Protein AF-A0A380HK50-F1 (afdb_monomer_lite)

pLDDT: mean 80.41, std 16.19, range [28.09, 93.44]

Foldseek 3Di:
DPPPQDAPPVCPVLLPDDPQLDDLLSVVLSCVRSVVDDDDPVLNVLSSVVSVLAVCQVVDPPNFKHFARVQLVVVQVVLQPDADPVRDRDRDDSVRSNVSSSFGGMAGNPPRHTPHPDDDDDDDPPNPVCSVPVPPPD

InterPro domains:
  IPR005021 Terminase large subunit-like [PTHR41287] (21-130)

Radius of gyration: 15.77 Å; chains: 1; bounding box: 35×35×41 Å

Sequence (138 aa):
MMTSVKIPQAYEELLNIPNDLRDDAYKYCVMVLSGAYITCKDTRLACIRHLKDIHKSIESSEWNYTYKPKRAKKVIKFVEALPDTKGNINKLGLFQKFIIASVRGWFTKDTDMLRFKKAFISMARKQGKRFAWLYRNV

Secondary structure (DSSP, 8-state):
--------GGGHHHH---GGG--HHHHHHHHHHTTSS---HHHHHHHHHHHHHHHHHHH-TT--EEE-HHHHHHHHHHHHHSPPTTS--PPPPHHHHHHHHHHHSEEETTT--BS-S-------TTSSHHHHHTTS--

Organism: Staphylococcus saprophyticus (NCBI:txid29385)

Structure (mmCIF, N/CA/C/O backbone):
data_AF-A0A380HK50-F1
#
_entry.id   AF-A0A380HK50-F1
#
loop_
_atom_site.group_PDB
_atom_site.id
_atom_site.type_symbol
_atom_site.label_atom_id
_atom_site.label_alt_id
_atom_site.label_comp_id
_atom_site.label_asym_id
_atom_site.label_entity_id
_atom_site.label_seq_id
_atom_site.pdbx_PDB_ins_code
_atom_site.Cartn_x
_atom_site.Cartn_y
_atom_site.Cartn_z
_atom_site.occupancy
_atom_site.B_iso_or_equiv
_atom_site.auth_seq_id
_atom_site.auth_comp_id
_atom_site.auth_asym_id
_atom_site.auth_atom_id
_atom_site.pdbx_PDB_model_num
ATOM 1 N N . MET A 1 1 ? -5.915 -3.471 -25.187 1.00 29.94 1 MET A N 1
ATOM 2 C CA . MET A 1 1 ? -6.520 -4.783 -24.877 1.00 29.94 1 MET A CA 1
ATOM 3 C C . MET A 1 1 ? -6.239 -5.106 -23.420 1.00 29.94 1 MET A C 1
ATOM 5 O O . MET A 1 1 ? -5.081 -5.302 -23.078 1.00 29.94 1 MET A O 1
ATOM 9 N N . MET A 1 2 ? -7.250 -5.087 -22.548 1.00 32.34 2 MET A N 1
ATOM 10 C CA . MET A 1 2 ? -7.110 -5.709 -21.230 1.00 32.34 2 MET A CA 1
ATOM 11 C C . MET A 1 2 ? -7.316 -7.202 -21.454 1.00 32.34 2 MET A C 1
ATOM 13 O O . MET A 1 2 ? -8.415 -7.632 -21.786 1.00 32.34 2 MET A O 1
ATOM 17 N N . THR A 1 3 ? -6.229 -7.965 -21.391 1.00 40.41 3 THR A N 1
ATOM 18 C CA . THR A 1 3 ? -6.267 -9.429 -21.346 1.00 40.41 3 THR A CA 1
ATOM 19 C C . THR A 1 3 ? -7.312 -9.856 -20.326 1.00 40.41 3 THR A C 1
ATOM 21 O O . THR A 1 3 ? -7.342 -9.287 -19.239 1.00 40.41 3 THR A O 1
ATOM 24 N N . SER A 1 4 ? -8.174 -10.812 -20.675 1.00 46.50 4 SER A N 1
ATOM 25 C CA . SER A 1 4 ? -9.141 -11.396 -19.743 1.00 46.50 4 SER A CA 1
ATOM 26 C C . SER A 1 4 ? -8.363 -12.094 -18.631 1.00 46.50 4 SER A C 1
ATOM 28 O O . SER A 1 4 ? -7.866 -13.211 -18.773 1.00 46.50 4 SER A O 1
ATOM 30 N N . VAL A 1 5 ? -8.110 -11.339 -17.572 1.00 59.78 5 VAL A N 1
ATOM 31 C CA . VAL A 1 5 ? -7.290 -11.740 -16.449 1.00 59.78 5 VAL A CA 1
ATOM 32 C C . VAL A 1 5 ? -8.126 -12.724 -15.625 1.00 59.78 5 VAL A C 1
ATOM 34 O O . VAL A 1 5 ? -9.095 -12.319 -14.989 1.00 59.78 5 VAL A O 1
ATOM 37 N N . LYS A 1 6 ? -7.787 -14.020 -15.656 1.00 66.00 6 LYS A N 1
ATOM 38 C CA . LYS A 1 6 ? -8.468 -15.039 -14.842 1.00 66.00 6 LYS A CA 1
ATOM 39 C C . LYS A 1 6 ? -8.114 -14.812 -13.373 1.00 66.00 6 LYS A C 1
ATOM 41 O O . LYS A 1 6 ? -6.995 -15.093 -12.951 1.00 66.00 6 LYS A O 1
ATOM 46 N N . ILE A 1 7 ? -9.053 -14.264 -12.610 1.00 71.81 7 ILE A N 1
ATOM 47 C CA . ILE A 1 7 ? -8.910 -14.083 -11.165 1.00 71.81 7 ILE A CA 1
ATOM 48 C C . ILE A 1 7 ? -9.199 -15.440 -10.505 1.00 71.81 7 ILE A C 1
ATOM 50 O O . ILE A 1 7 ? -10.239 -16.031 -10.783 1.00 71.81 7 ILE A O 1
ATOM 54 N N . PRO A 1 8 ? -8.299 -15.975 -9.664 1.00 77.56 8 PRO A N 1
ATOM 55 C CA . PRO A 1 8 ? -8.609 -17.151 -8.861 1.00 77.56 8 PRO A CA 1
ATOM 56 C C . PRO A 1 8 ? -9.775 -16.862 -7.909 1.00 77.56 8 PRO A C 1
ATOM 58 O O . PRO A 1 8 ? -9.745 -15.843 -7.218 1.00 77.56 8 PRO A O 1
ATOM 61 N N . GLN A 1 9 ? -10.735 -17.786 -7.805 1.00 75.62 9 GLN A N 1
ATOM 62 C CA . GLN A 1 9 ? -11.945 -17.649 -6.977 1.00 75.62 9 GLN A CA 1
ATOM 63 C C . GLN A 1 9 ? -11.642 -17.208 -5.530 1.00 75.62 9 GLN A C 1
ATOM 65 O O . GLN A 1 9 ? -12.338 -16.378 -4.959 1.00 75.62 9 GLN A O 1
ATOM 70 N N . ALA A 1 10 ? -10.521 -17.670 -4.967 1.00 77.38 10 ALA A N 1
ATOM 71 C CA . ALA A 1 10 ? -10.064 -17.317 -3.620 1.00 77.38 10 ALA A CA 1
ATOM 72 C C . ALA A 1 10 ? -9.749 -15.819 -3.398 1.00 77.38 10 ALA A C 1
ATOM 74 O O . ALA A 1 10 ? -9.625 -15.385 -2.253 1.00 77.38 10 ALA A O 1
ATOM 75 N N . TYR A 1 11 ? -9.556 -15.028 -4.459 1.00 83.12 11 TYR A N 1
ATOM 76 C CA . TYR A 1 11 ? -9.240 -13.597 -4.363 1.00 83.12 11 TYR A CA 1
ATOM 77 C C . TYR A 1 11 ? -10.401 -12.685 -4.764 1.00 83.12 11 TYR A C 1
ATOM 79 O O . TYR A 1 11 ? -10.269 -11.470 -4.621 1.00 83.12 11 TYR A O 1
ATOM 87 N N . GLU A 1 12 ? -11.522 -13.231 -5.237 1.00 83.56 12 GLU A N 1
ATOM 88 C CA . GLU A 1 12 ? -12.677 -12.440 -5.680 1.00 83.56 12 GLU A CA 1
ATOM 89 C C . GLU A 1 12 ? -13.255 -11.599 -4.538 1.00 83.56 12 GLU A C 1
ATOM 91 O O . GLU A 1 12 ? -13.414 -10.387 -4.684 1.00 83.56 12 GLU A O 1
ATOM 96 N N . GLU A 1 13 ? -13.442 -12.208 -3.366 1.00 85.50 13 GLU A N 1
ATOM 97 C CA . GLU A 1 13 ? -13.902 -11.517 -2.155 1.00 85.50 13 GLU A CA 1
ATOM 98 C C . GLU A 1 13 ? -12.940 -10.394 -1.743 1.00 85.50 13 GLU A C 1
ATOM 100 O O . GLU A 1 13 ? -13.342 -9.263 -1.476 1.00 85.50 13 GLU A O 1
ATOM 105 N N . LEU A 1 14 ? -11.632 -10.668 -1.773 1.00 86.00 14 LEU A N 1
ATOM 106 C CA . LEU A 1 14 ? -10.608 -9.685 -1.412 1.00 86.00 14 LEU A CA 1
ATOM 107 C C . LEU A 1 14 ? -10.556 -8.503 -2.382 1.00 86.00 14 LEU A C 1
ATOM 109 O O . LEU A 1 14 ? -10.245 -7.386 -1.971 1.00 86.00 14 LEU A O 1
ATOM 113 N N . LEU A 1 15 ? -10.845 -8.736 -3.661 1.00 86.75 15 LEU A N 1
ATOM 114 C CA . LEU A 1 15 ? -10.852 -7.706 -4.694 1.00 86.75 15 LEU A CA 1
ATOM 115 C C . LEU A 1 15 ? -12.154 -6.902 -4.737 1.00 86.75 15 LEU A C 1
ATOM 117 O O . LEU A 1 15 ? -12.182 -5.850 -5.389 1.00 86.75 15 LEU A O 1
ATOM 121 N N . ASN A 1 16 ? -13.195 -7.347 -4.031 1.00 88.06 16 ASN A N 1
ATOM 122 C CA . ASN A 1 16 ? -14.465 -6.649 -3.923 1.00 88.06 16 ASN A CA 1
ATOM 123 C C . ASN A 1 16 ? -14.365 -5.441 -2.977 1.00 88.06 16 ASN A C 1
ATOM 125 O O . ASN A 1 16 ? -14.820 -5.477 -1.839 1.00 88.06 16 ASN A O 1
ATOM 129 N N . ILE A 1 17 ? -13.745 -4.357 -3.447 1.00 87.62 17 ILE A N 1
ATOM 130 C CA . ILE A 1 17 ? -13.641 -3.099 -2.696 1.00 87.62 17 ILE A CA 1
ATOM 131 C C . ILE A 1 17 ? -14.492 -1.980 -3.321 1.00 87.62 17 ILE A C 1
ATOM 133 O O . ILE A 1 17 ? -14.670 -1.969 -4.553 1.00 87.62 17 ILE A O 1
ATOM 137 N N . PRO A 1 18 ? -14.954 -0.999 -2.513 1.00 88.31 18 PRO A N 1
ATOM 138 C CA . PRO A 1 18 ? -15.669 0.182 -2.992 1.00 88.31 18 PRO A CA 1
ATOM 139 C C . PRO A 1 18 ? -14.883 0.948 -4.056 1.00 88.31 18 PRO A C 1
ATOM 141 O O . PRO A 1 18 ? -13.656 1.060 -3.978 1.00 88.31 18 PRO A O 1
ATOM 144 N N . ASN A 1 19 ? -15.588 1.524 -5.031 1.00 86.88 19 ASN A N 1
ATOM 145 C CA . ASN A 1 19 ? -14.958 2.215 -6.158 1.00 86.88 19 ASN A CA 1
ATOM 146 C C . ASN A 1 19 ? -14.092 3.411 -5.721 1.00 86.88 19 ASN A C 1
ATOM 148 O O . ASN A 1 19 ? -13.058 3.678 -6.327 1.00 86.88 19 ASN A O 1
ATOM 152 N N . ASP A 1 20 ? -14.454 4.069 -4.619 1.00 87.75 20 ASP A N 1
ATOM 153 C CA . ASP A 1 20 ? -13.714 5.210 -4.068 1.00 87.75 20 ASP A CA 1
ATOM 154 C C . ASP A 1 20 ? -12.306 4.852 -3.572 1.00 87.75 20 ASP A C 1
ATOM 156 O O . ASP 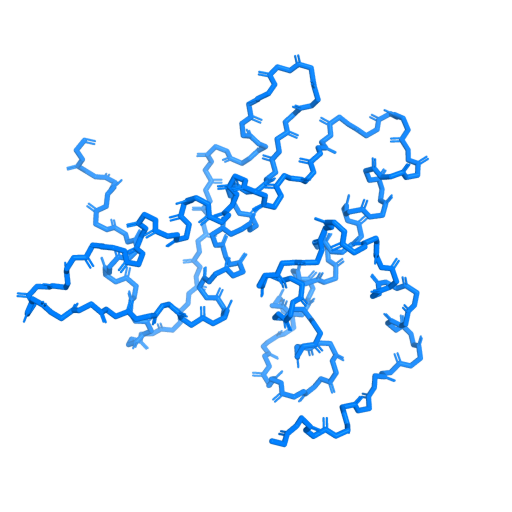A 1 20 ? -11.430 5.719 -3.503 1.00 87.75 20 ASP A O 1
ATOM 160 N N . LEU A 1 21 ? -12.079 3.576 -3.242 1.00 87.69 21 LEU A N 1
ATOM 161 C CA . LEU A 1 21 ? -10.805 3.046 -2.756 1.00 87.69 21 LEU A CA 1
ATOM 162 C C . LEU A 1 21 ? -9.969 2.388 -3.862 1.00 87.69 21 LEU A C 1
ATOM 164 O O . LEU A 1 21 ? -8.827 2.000 -3.615 1.00 87.69 21 LEU A O 1
ATOM 168 N N . ARG A 1 22 ? -10.496 2.300 -5.091 1.00 89.69 22 ARG A N 1
ATOM 169 C CA . ARG A 1 22 ? -9.792 1.725 -6.244 1.00 89.69 22 ARG A CA 1
ATOM 170 C C . ARG A 1 22 ? -8.814 2.737 -6.834 1.00 89.69 22 ARG A C 1
ATOM 172 O O . ARG A 1 22 ? -9.175 3.618 -7.611 1.00 89.69 22 ARG A O 1
ATOM 179 N N . ASP A 1 23 ? -7.543 2.591 -6.489 1.00 89.69 23 ASP A N 1
ATOM 180 C CA . ASP A 1 23 ? -6.445 3.418 -6.985 1.00 89.69 23 ASP A CA 1
ATOM 181 C C . ASP A 1 23 ? -5.433 2.613 -7.829 1.00 89.69 23 ASP A C 1
ATOM 183 O O . ASP A 1 23 ? -5.679 1.479 -8.246 1.00 89.69 23 ASP A O 1
ATOM 187 N N . ASP A 1 24 ? -4.274 3.206 -8.128 1.00 90.81 24 ASP A N 1
ATOM 188 C CA . ASP A 1 24 ? -3.213 2.509 -8.865 1.00 90.81 24 ASP A CA 1
ATOM 189 C C . ASP A 1 24 ? -2.582 1.363 -8.045 1.00 90.81 24 ASP A C 1
ATOM 191 O O . ASP A 1 24 ? -2.046 0.419 -8.628 1.00 90.81 24 ASP A O 1
ATOM 195 N N . ALA A 1 25 ? -2.684 1.404 -6.710 1.00 91.12 25 ALA A N 1
ATOM 196 C CA . ALA A 1 25 ? -2.257 0.322 -5.828 1.00 91.12 25 ALA A CA 1
ATOM 197 C C . ALA A 1 25 ? -3.215 -0.875 -5.915 1.00 91.12 25 ALA A C 1
ATOM 199 O O . ALA A 1 25 ? -2.754 -2.012 -6.023 1.00 91.12 25 ALA A O 1
ATOM 200 N N . TYR A 1 26 ? -4.528 -0.629 -5.975 1.00 93.31 26 TYR A N 1
ATOM 201 C CA . TYR A 1 26 ? -5.523 -1.665 -6.257 1.00 93.31 26 TYR A CA 1
ATOM 202 C C . TYR A 1 26 ? -5.274 -2.333 -7.612 1.00 93.31 26 TYR A C 1
ATOM 204 O O . TYR A 1 26 ? -5.214 -3.559 -7.688 1.00 93.31 26 TYR A O 1
ATOM 212 N N . LYS A 1 27 ? -5.033 -1.549 -8.674 1.00 92.06 27 LYS A N 1
ATOM 213 C CA . LYS A 1 27 ? -4.701 -2.100 -10.002 1.00 92.06 27 LYS A CA 1
ATOM 214 C C . LYS A 1 27 ? -3.474 -3.008 -9.949 1.00 92.06 27 LYS A C 1
ATOM 216 O O . LYS A 1 27 ? -3.480 -4.078 -10.549 1.00 92.06 27 LYS A O 1
ATOM 221 N N . TYR A 1 28 ? -2.435 -2.608 -9.216 1.00 92.25 28 TYR A N 1
ATOM 222 C CA . TYR A 1 28 ? -1.261 -3.453 -9.013 1.00 92.25 28 TYR A CA 1
ATOM 223 C C . TYR A 1 28 ? -1.618 -4.764 -8.298 1.00 92.25 28 TYR A C 1
ATOM 225 O O . TYR A 1 28 ? -1.210 -5.830 -8.754 1.00 92.25 28 TYR A O 1
ATOM 233 N N . CYS A 1 29 ? -2.433 -4.708 -7.239 1.00 92.19 29 CYS A N 1
ATOM 234 C CA . CYS A 1 29 ? -2.894 -5.904 -6.532 1.00 92.19 29 CYS A CA 1
ATOM 235 C C . CYS A 1 29 ? -3.666 -6.854 -7.457 1.00 92.19 29 CYS A C 1
ATOM 237 O O . CYS A 1 29 ? -3.397 -8.052 -7.440 1.00 92.19 29 CYS A O 1
ATOM 239 N N . VAL A 1 30 ? -4.558 -6.334 -8.308 1.00 91.81 30 VAL A N 1
ATOM 240 C CA . VAL A 1 30 ? -5.289 -7.134 -9.308 1.00 91.81 30 VAL A CA 1
ATOM 241 C C . VAL A 1 30 ? -4.314 -7.849 -10.246 1.00 91.81 30 VAL A C 1
ATOM 243 O O . VAL A 1 30 ? -4.421 -9.059 -10.435 1.00 91.81 30 VAL A O 1
ATOM 246 N N . MET A 1 31 ? -3.323 -7.139 -10.794 1.00 90.94 31 MET A N 1
ATOM 247 C CA . MET A 1 31 ? -2.333 -7.723 -11.712 1.00 90.94 31 MET A CA 1
ATOM 248 C C . MET A 1 31 ? -1.451 -8.787 -11.036 1.00 90.94 31 MET A C 1
ATOM 250 O O . MET A 1 31 ? -1.087 -9.778 -11.663 1.00 90.94 31 MET A O 1
ATOM 254 N N . VAL A 1 32 ? -1.116 -8.611 -9.755 1.00 91.12 32 VAL A N 1
ATOM 255 C CA . VAL A 1 32 ? -0.312 -9.581 -8.991 1.00 91.12 32 VAL A CA 1
ATOM 256 C C . VAL A 1 32 ? -1.125 -10.817 -8.599 1.00 91.12 32 VAL A C 1
ATOM 258 O O . VAL A 1 32 ? -0.644 -11.940 -8.745 1.00 91.12 32 VAL A O 1
ATOM 261 N N . LEU A 1 33 ? -2.347 -10.636 -8.091 1.00 89.62 33 LEU A N 1
ATOM 262 C CA . LEU A 1 33 ? -3.184 -11.738 -7.592 1.00 89.62 33 LEU A CA 1
ATOM 263 C C . LEU A 1 33 ? -3.744 -12.612 -8.705 1.00 89.62 33 LEU A C 1
ATOM 265 O O . LEU A 1 33 ? -3.938 -13.808 -8.518 1.00 89.62 33 LEU A O 1
ATOM 269 N N . SER A 1 34 ? -3.943 -12.025 -9.874 1.00 87.25 34 SER A N 1
ATOM 270 C CA . SER A 1 34 ? -4.324 -12.764 -11.067 1.00 87.25 34 SER A CA 1
ATOM 271 C C . SER A 1 34 ? -3.182 -13.490 -11.775 1.00 87.25 34 SER A C 1
ATOM 273 O O . SER A 1 34 ? -3.415 -14.232 -12.725 1.00 87.25 34 SER A O 1
ATOM 275 N N . GLY A 1 35 ? -1.937 -13.257 -11.355 1.00 85.38 35 GLY A N 1
ATOM 276 C CA . GLY A 1 35 ? -0.763 -13.849 -11.988 1.00 85.38 35 GLY A CA 1
ATOM 277 C C . GLY A 1 35 ? -0.311 -13.165 -13.280 1.00 85.38 35 GLY A C 1
ATOM 278 O O . GLY A 1 35 ? 0.648 -13.637 -13.885 1.00 85.38 35 GLY A O 1
ATOM 279 N N . ALA A 1 36 ? -0.918 -12.041 -13.684 1.00 87.25 36 ALA A N 1
ATOM 280 C CA . ALA A 1 36 ? -0.420 -11.247 -14.812 1.00 87.25 36 ALA A CA 1
ATOM 281 C C . ALA A 1 36 ? 0.996 -10.700 -14.546 1.00 87.25 36 ALA A C 1
ATOM 283 O O . ALA A 1 36 ? 1.814 -10.600 -15.459 1.00 87.25 36 ALA A O 1
ATOM 284 N N . TYR A 1 37 ? 1.304 -10.375 -13.285 1.00 87.81 37 TYR A N 1
ATOM 285 C CA . TYR A 1 37 ? 2.657 -10.072 -12.827 1.00 87.81 37 TYR A CA 1
ATOM 286 C C . TYR A 1 37 ? 3.238 -11.227 -12.014 1.00 87.81 37 TYR A C 1
ATOM 288 O O . TYR A 1 37 ? 2.747 -11.571 -10.938 1.00 87.81 37 TYR A O 1
ATOM 296 N N . ILE A 1 38 ? 4.343 -11.786 -12.510 1.00 85.75 38 ILE A N 1
ATOM 297 C CA . ILE A 1 38 ? 5.133 -12.784 -11.792 1.00 85.75 38 ILE A CA 1
ATOM 298 C C . ILE A 1 38 ? 5.931 -12.058 -10.704 1.00 85.75 38 ILE A C 1
ATOM 300 O O . ILE A 1 38 ? 6.855 -11.298 -10.991 1.00 85.75 38 ILE A O 1
ATOM 304 N N . THR A 1 39 ? 5.566 -12.281 -9.443 1.00 86.88 39 THR A N 1
ATOM 305 C CA . THR A 1 39 ? 6.238 -11.688 -8.279 1.00 86.88 39 THR A CA 1
ATOM 306 C C . THR A 1 39 ? 6.659 -12.750 -7.271 1.00 86.88 39 THR A C 1
ATOM 308 O O . THR A 1 39 ? 6.129 -13.861 -7.259 1.00 86.88 39 THR A O 1
ATOM 311 N N . CYS A 1 40 ? 7.558 -12.390 -6.351 1.00 87.38 40 CYS A N 1
ATOM 312 C CA . CYS A 1 40 ? 7.865 -13.239 -5.203 1.00 87.38 40 CYS A CA 1
ATOM 313 C C . CYS A 1 40 ? 6.650 -13.398 -4.269 1.00 87.38 40 CYS A C 1
ATOM 315 O O . CYS A 1 40 ? 5.706 -12.595 -4.289 1.00 87.38 40 CYS A O 1
ATOM 317 N N . LYS A 1 41 ? 6.711 -14.423 -3.412 1.00 89.56 41 LYS A N 1
ATOM 318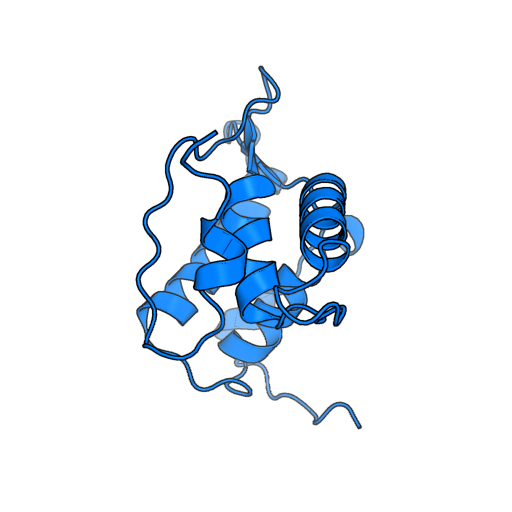 C CA . LYS A 1 41 ? 5.687 -14.721 -2.402 1.00 89.56 41 LYS A CA 1
ATOM 319 C C . LYS A 1 41 ? 5.394 -13.509 -1.512 1.00 89.56 41 LYS A C 1
ATOM 321 O O . LYS A 1 41 ? 4.230 -13.175 -1.317 1.00 89.56 41 LYS A O 1
ATOM 326 N N . ASP A 1 42 ? 6.426 -12.802 -1.060 1.00 88.75 42 ASP A N 1
ATOM 327 C CA . ASP A 1 42 ? 6.280 -11.660 -0.147 1.00 88.75 42 ASP A CA 1
ATOM 328 C C . ASP A 1 42 ? 5.536 -10.485 -0.784 1.00 88.75 42 ASP A C 1
ATOM 330 O O . ASP A 1 42 ? 4.702 -9.848 -0.144 1.00 88.75 42 ASP A O 1
ATOM 334 N N . THR A 1 43 ? 5.773 -10.227 -2.073 1.00 90.19 43 THR A N 1
ATOM 335 C CA . THR A 1 43 ? 5.052 -9.179 -2.812 1.00 90.19 43 THR A CA 1
ATOM 336 C C . THR A 1 43 ? 3.569 -9.519 -2.935 1.00 90.19 43 THR A C 1
ATOM 338 O O . THR A 1 43 ? 2.714 -8.652 -2.740 1.00 90.19 43 THR A O 1
ATOM 341 N N . ARG A 1 44 ? 3.249 -10.794 -3.193 1.00 91.31 44 ARG A N 1
ATOM 342 C CA . ARG A 1 44 ? 1.863 -11.273 -3.223 1.00 91.31 44 ARG A CA 1
ATOM 343 C C . ARG A 1 44 ? 1.207 -11.134 -1.849 1.00 91.31 44 ARG A C 1
ATOM 345 O O . ARG A 1 44 ? 0.110 -10.592 -1.753 1.00 91.31 44 ARG A O 1
ATOM 352 N N . LEU A 1 45 ? 1.897 -11.544 -0.783 1.00 91.75 45 LEU A N 1
ATOM 353 C CA . LEU A 1 45 ? 1.422 -11.387 0.595 1.00 91.75 45 LEU A CA 1
ATOM 354 C C . LEU A 1 45 ? 1.211 -9.915 0.973 1.00 91.75 45 LEU A C 1
ATOM 356 O O . LEU A 1 45 ? 0.239 -9.600 1.654 1.00 91.75 45 LEU A O 1
ATOM 360 N N . ALA A 1 46 ? 2.057 -9.000 0.494 1.00 92.50 46 ALA A N 1
ATOM 361 C CA . ALA A 1 46 ? 1.875 -7.567 0.702 1.00 92.50 46 ALA A CA 1
ATOM 362 C C . ALA A 1 46 ? 0.596 -7.036 0.032 1.00 92.50 46 ALA A C 1
ATOM 364 O O . ALA A 1 46 ? -0.111 -6.238 0.648 1.00 92.50 46 ALA A O 1
ATOM 365 N N . CYS A 1 47 ? 0.270 -7.502 -1.180 1.00 93.44 47 CYS A N 1
ATOM 366 C CA . CYS A 1 47 ? -0.981 -7.156 -1.866 1.00 93.44 47 CYS A CA 1
ATOM 367 C C . CYS A 1 47 ? -2.201 -7.683 -1.096 1.00 93.44 47 CYS A C 1
ATOM 369 O O . CYS A 1 47 ? -3.139 -6.934 -0.835 1.00 93.44 47 CYS A O 1
ATOM 371 N N . ILE A 1 48 ? -2.155 -8.946 -0.652 1.00 93.12 48 ILE A N 1
ATOM 372 C CA . ILE A 1 48 ? -3.225 -9.551 0.159 1.00 93.12 48 ILE A CA 1
ATOM 373 C C . ILE A 1 48 ? -3.413 -8.774 1.464 1.00 93.12 48 ILE A C 1
ATOM 375 O O . ILE A 1 48 ? -4.538 -8.442 1.823 1.00 93.12 48 ILE A O 1
ATOM 379 N N . ARG A 1 49 ? -2.321 -8.450 2.168 1.00 93.12 49 ARG A N 1
ATOM 380 C CA . ARG A 1 49 ? -2.365 -7.660 3.404 1.00 93.12 49 ARG A CA 1
ATOM 381 C C . ARG A 1 49 ? -2.995 -6.292 3.167 1.00 93.12 49 ARG A C 1
ATOM 383 O O . ARG A 1 49 ? -3.826 -5.879 3.962 1.00 93.12 49 ARG A O 1
ATOM 390 N N . HIS A 1 50 ? -2.618 -5.607 2.088 1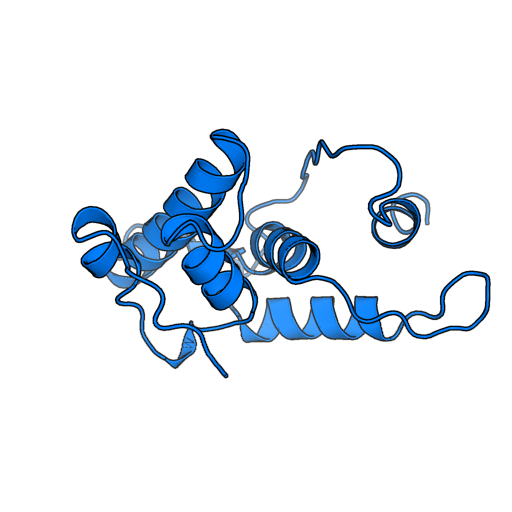.00 93.19 50 HIS A N 1
ATOM 391 C CA . HIS A 1 50 ? -3.173 -4.300 1.746 1.00 93.19 50 HIS A CA 1
ATOM 392 C C . HIS A 1 50 ? -4.697 -4.359 1.563 1.00 93.19 50 HIS A C 1
ATOM 394 O O . HIS A 1 50 ? -5.406 -3.555 2.158 1.00 93.19 50 HIS A O 1
ATOM 400 N N . LEU A 1 51 ? -5.204 -5.338 0.807 1.00 92.75 51 LEU A N 1
ATOM 401 C CA . LEU A 1 51 ? -6.645 -5.515 0.597 1.00 92.75 51 LEU A CA 1
ATOM 402 C C . LEU A 1 51 ? -7.375 -5.933 1.880 1.00 92.75 51 LEU A C 1
ATOM 404 O O . LEU A 1 51 ? -8.426 -5.384 2.193 1.00 92.75 51 LEU A O 1
ATOM 408 N N . LYS A 1 52 ? -6.798 -6.848 2.670 1.00 92.56 52 LYS A N 1
ATOM 409 C CA . LYS A 1 52 ? -7.357 -7.244 3.974 1.00 92.56 52 LYS A CA 1
ATOM 410 C C . LYS A 1 52 ? -7.443 -6.069 4.943 1.00 92.56 52 LYS A C 1
ATOM 412 O O . LYS A 1 52 ? -8.436 -5.936 5.645 1.00 92.56 52 LYS A O 1
ATOM 417 N N . ASP A 1 53 ? -6.417 -5.222 4.983 1.00 91.81 53 ASP A N 1
ATOM 418 C CA . ASP A 1 53 ? -6.419 -4.024 5.823 1.00 91.81 53 ASP A CA 1
ATOM 419 C C . ASP A 1 53 ? -7.519 -3.038 5.374 1.00 91.81 53 ASP A C 1
ATOM 421 O O . ASP A 1 53 ? -8.083 -2.343 6.219 1.00 91.81 53 ASP A O 1
ATOM 425 N N . ILE A 1 54 ? -7.851 -2.983 4.072 1.00 91.88 54 ILE A N 1
ATOM 426 C CA . ILE A 1 54 ? -8.958 -2.159 3.554 1.00 91.88 54 ILE A CA 1
ATOM 427 C C . ILE A 1 54 ? -10.294 -2.711 4.048 1.00 91.88 54 ILE A C 1
ATOM 429 O O . ILE A 1 54 ? -11.058 -1.958 4.647 1.00 91.88 54 ILE A O 1
ATOM 433 N N . HIS A 1 55 ? -10.542 -4.009 3.869 1.00 91.56 55 HIS A N 1
ATOM 434 C CA . HIS A 1 55 ? -11.760 -4.667 4.358 1.00 91.56 55 HIS A CA 1
ATOM 435 C C . HIS A 1 55 ? -11.947 -4.469 5.861 1.00 91.56 55 HIS A C 1
ATOM 437 O O . HIS A 1 55 ? -12.971 -3.951 6.292 1.00 91.56 55 HIS A O 1
ATOM 443 N N . LYS A 1 56 ? -10.893 -4.700 6.655 1.00 90.44 56 LYS A N 1
ATOM 444 C CA . LYS A 1 56 ? -10.910 -4.431 8.102 1.00 90.44 56 LYS A CA 1
ATOM 445 C C . LYS A 1 56 ? -11.250 -2.985 8.441 1.00 90.44 56 LYS A C 1
ATOM 447 O O . LYS A 1 56 ? -11.942 -2.744 9.422 1.00 90.44 56 LYS A O 1
ATOM 452 N N . SER A 1 57 ? -10.768 -2.023 7.653 1.00 88.8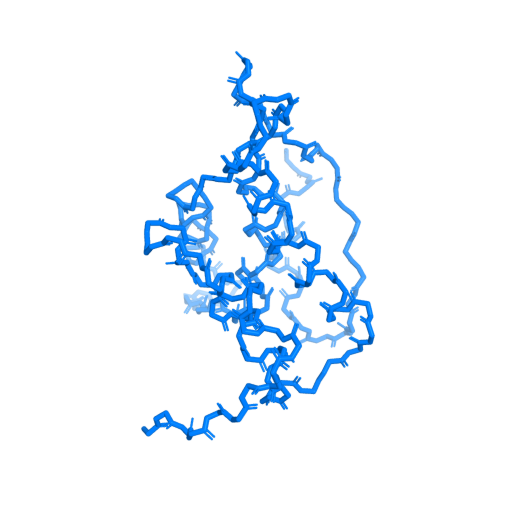8 57 SER A N 1
ATOM 453 C CA . SER A 1 57 ? -11.069 -0.607 7.890 1.00 88.88 57 SER A CA 1
ATOM 454 C C . SER A 1 57 ? -12.523 -0.226 7.613 1.00 88.88 57 SER A C 1
ATOM 456 O O . SER A 1 57 ? -12.973 0.790 8.142 1.00 88.88 57 SER A O 1
ATOM 458 N N . ILE A 1 58 ? -13.229 -1.025 6.805 1.00 87.06 58 ILE A N 1
ATOM 459 C CA . ILE A 1 58 ? -14.643 -0.846 6.456 1.00 87.06 58 ILE A CA 1
ATOM 460 C C . ILE A 1 58 ? -15.534 -1.604 7.448 1.00 87.06 58 ILE A C 1
ATOM 462 O O . ILE A 1 58 ? -16.506 -1.044 7.942 1.00 87.06 58 ILE A O 1
ATOM 466 N N . GLU A 1 59 ? -15.196 -2.858 7.749 1.00 87.12 59 GLU A N 1
ATOM 467 C CA . GLU A 1 59 ? -16.014 -3.762 8.567 1.00 87.12 59 GLU A CA 1
ATOM 468 C C . GLU A 1 59 ? -15.890 -3.491 10.071 1.00 87.12 59 GLU A C 1
ATOM 470 O O . GLU A 1 59 ? -16.858 -3.648 10.812 1.00 87.12 59 GLU A O 1
ATOM 475 N N . SER A 1 60 ? -14.704 -3.091 10.543 1.00 86.19 60 SER A N 1
ATOM 476 C CA . SER A 1 60 ? -14.425 -2.940 11.971 1.00 86.19 60 SER A CA 1
ATOM 477 C C . SER A 1 60 ? -14.314 -1.473 12.386 1.00 86.19 60 SER A C 1
ATOM 479 O O . SER A 1 60 ? -13.426 -0.727 11.955 1.00 86.19 60 SER A O 1
ATOM 481 N N . SER A 1 61 ? -15.194 -1.079 13.309 1.00 77.94 61 SER A N 1
ATOM 482 C CA . SER A 1 61 ? -15.114 0.199 14.026 1.00 77.94 61 SER A CA 1
ATOM 483 C C . SER A 1 61 ? -13.809 0.317 14.827 1.00 77.94 61 SER A C 1
ATOM 485 O O . SER A 1 61 ? -13.155 1.360 14.787 1.00 77.94 61 SER A O 1
ATOM 487 N N . GLU A 1 62 ? -13.370 -0.783 15.450 1.00 83.12 62 GLU A N 1
ATOM 488 C CA . GLU A 1 62 ? -12.187 -0.854 16.323 1.00 83.12 62 GLU A CA 1
ATOM 489 C C . GLU A 1 62 ? -10.860 -0.674 15.574 1.00 83.12 62 GLU A C 1
ATOM 491 O O . GLU A 1 62 ? -9.825 -0.355 16.164 1.00 83.12 62 GLU A O 1
ATOM 496 N N . TRP A 1 63 ? -10.857 -0.861 14.252 1.00 84.94 63 TRP A N 1
ATOM 497 C CA . TRP A 1 63 ? -9.653 -0.676 13.457 1.00 84.94 63 TRP A CA 1
ATOM 498 C C . TRP A 1 63 ? -9.298 0.811 13.337 1.00 84.94 63 TRP A C 1
ATOM 500 O O . TRP A 1 63 ? -9.944 1.562 12.605 1.00 84.94 63 TRP A O 1
ATOM 510 N N . ASN A 1 64 ? -8.223 1.242 14.002 1.00 87.75 64 ASN A N 1
ATOM 511 C CA . ASN A 1 64 ? -7.814 2.653 14.063 1.00 87.75 64 ASN A CA 1
ATOM 512 C C . ASN A 1 64 ? -7.119 3.178 12.784 1.00 87.75 64 ASN A C 1
ATOM 514 O O . ASN A 1 64 ? -6.573 4.277 12.770 1.00 87.75 64 ASN A O 1
ATOM 518 N N . TYR A 1 65 ? -7.080 2.419 11.685 1.00 89.81 65 TYR A N 1
ATOM 519 C CA . TYR A 1 65 ? -6.424 2.876 10.455 1.00 89.81 65 TYR A CA 1
ATOM 520 C C . TYR A 1 65 ? -7.407 2.999 9.300 1.00 89.81 65 TYR A C 1
ATOM 522 O O . TYR A 1 65 ? -8.243 2.131 9.080 1.00 89.81 65 TYR A O 1
ATOM 530 N N . THR A 1 66 ? -7.272 4.064 8.516 1.00 91.31 66 THR A N 1
ATOM 531 C CA . THR A 1 66 ? -8.069 4.294 7.313 1.00 91.31 66 THR A CA 1
ATOM 532 C C . THR A 1 66 ? -7.170 4.504 6.102 1.00 91.31 66 THR A C 1
ATOM 534 O O . THR A 1 66 ? -6.103 5.131 6.185 1.00 91.31 66 THR A O 1
ATOM 537 N N . TYR A 1 67 ? -7.593 3.955 4.966 1.00 92.81 67 TYR A N 1
ATOM 538 C CA . TYR A 1 67 ? -6.894 4.112 3.702 1.00 92.81 67 TYR A CA 1
ATOM 539 C C . TYR A 1 67 ? -7.408 5.342 2.951 1.00 92.81 67 TYR A C 1
ATOM 541 O O . TYR A 1 67 ? -8.592 5.454 2.645 1.00 92.81 67 TYR A O 1
ATOM 549 N N . LYS A 1 68 ? -6.508 6.279 2.633 1.00 92.00 68 LYS A N 1
ATOM 550 C CA . LYS A 1 68 ? -6.827 7.542 1.950 1.00 92.00 68 LYS A CA 1
ATOM 551 C C . LYS A 1 68 ? -6.165 7.589 0.562 1.00 92.00 68 LYS A C 1
ATOM 553 O O . LYS A 1 68 ? -5.097 8.198 0.415 1.00 92.00 68 LYS A O 1
ATOM 558 N N . PRO A 1 69 ? -6.803 7.048 -0.495 1.00 91.88 69 PRO A N 1
ATOM 559 C CA . PRO A 1 69 ? -6.216 6.970 -1.841 1.00 91.88 69 PRO A CA 1
ATOM 560 C C . PRO A 1 69 ? -5.919 8.350 -2.444 1.00 91.88 69 PRO A C 1
ATOM 562 O O . PRO A 1 69 ? -4.907 8.547 -3.119 1.00 91.88 69 PRO A O 1
ATOM 565 N N . LYS A 1 70 ? -6.746 9.364 -2.144 1.00 91.50 70 LYS A N 1
ATOM 566 C CA . LYS A 1 70 ? -6.524 10.750 -2.600 1.00 91.50 70 LYS A CA 1
ATOM 567 C C . LYS A 1 70 ? -5.185 11.316 -2.108 1.00 91.50 70 LYS A C 1
ATOM 569 O O . LYS A 1 70 ? -4.526 12.042 -2.852 1.00 91.50 70 LYS A O 1
ATOM 574 N N . ARG A 1 71 ? -4.761 10.984 -0.882 1.00 89.88 71 ARG A N 1
ATOM 575 C CA . ARG A 1 71 ? -3.469 11.431 -0.332 1.00 89.88 71 ARG A CA 1
ATOM 576 C C . ARG A 1 71 ? -2.301 10.670 -0.938 1.00 89.88 71 ARG A C 1
ATOM 578 O O . ARG A 1 71 ? -1.336 11.308 -1.352 1.00 89.88 71 ARG A O 1
ATOM 585 N N . ALA A 1 72 ? -2.428 9.353 -1.090 1.00 91.25 72 ALA A N 1
ATOM 586 C CA . ALA A 1 72 ? -1.439 8.551 -1.808 1.00 91.25 72 ALA A CA 1
ATOM 587 C C . ALA A 1 72 ? -1.200 9.093 -3.229 1.00 91.25 72 ALA A C 1
ATOM 589 O O . ALA A 1 72 ? -0.057 9.319 -3.624 1.00 91.25 72 ALA A O 1
ATOM 590 N N . LYS A 1 73 ? -2.273 9.418 -3.964 1.00 91.50 73 LYS A N 1
ATOM 591 C CA . LYS A 1 73 ? -2.199 9.989 -5.318 1.00 91.50 73 LYS A CA 1
ATOM 592 C C . LYS A 1 73 ? -1.475 11.336 -5.369 1.00 91.50 73 LYS A C 1
ATOM 594 O O . LYS A 1 73 ? -0.743 11.579 -6.324 1.00 91.50 73 LYS A O 1
ATOM 599 N N . LYS A 1 74 ? -1.644 12.207 -4.364 1.00 90.94 74 LYS A N 1
ATOM 600 C CA . LYS A 1 74 ? -0.892 13.474 -4.277 1.00 90.94 74 LYS A CA 1
ATOM 601 C C . LYS A 1 74 ? 0.611 13.220 -4.161 1.00 90.94 74 LYS A C 1
ATOM 603 O O . LYS A 1 74 ? 1.377 13.849 -4.880 1.00 90.94 74 LYS A O 1
ATOM 608 N N . VAL A 1 75 ? 1.019 12.270 -3.317 1.00 89.06 75 VAL A N 1
ATOM 609 C CA . VAL A 1 75 ? 2.438 11.909 -3.164 1.00 89.06 75 VAL A CA 1
ATOM 610 C C . VAL A 1 75 ? 2.986 11.283 -4.444 1.00 89.06 75 VAL A C 1
ATOM 612 O O . VAL A 1 75 ? 4.070 11.649 -4.876 1.00 89.06 75 VAL A O 1
ATOM 615 N N . ILE A 1 76 ? 2.229 10.394 -5.092 1.00 89.31 76 ILE A N 1
ATOM 616 C CA . ILE A 1 76 ? 2.624 9.796 -6.377 1.00 89.31 76 ILE A CA 1
ATOM 617 C C . ILE A 1 76 ? 2.845 10.883 -7.432 1.00 89.31 76 ILE A C 1
ATOM 619 O O . ILE A 1 76 ? 3.892 10.891 -8.068 1.00 89.31 76 ILE A O 1
ATOM 623 N N . LYS A 1 77 ? 1.907 11.828 -7.574 1.00 88.62 77 LYS A N 1
ATOM 624 C CA . LYS A 1 77 ? 2.044 12.953 -8.510 1.00 88.62 77 LYS A CA 1
ATOM 625 C C . LYS A 1 77 ? 3.243 13.837 -8.190 1.00 88.62 77 LYS A C 1
ATOM 627 O O . LYS A 1 77 ? 3.920 14.272 -9.108 1.00 88.62 77 LYS A O 1
ATOM 632 N N . PHE A 1 78 ? 3.491 14.103 -6.908 1.00 87.50 78 PHE A N 1
ATOM 633 C CA . PHE A 1 78 ? 4.659 14.869 -6.485 1.00 87.50 78 PHE A CA 1
ATOM 634 C C . PHE A 1 78 ? 5.949 14.172 -6.917 1.00 87.50 78 PHE A C 1
ATOM 636 O O . PHE A 1 78 ? 6.797 14.804 -7.527 1.00 87.50 78 PHE A O 1
ATOM 643 N N . VAL A 1 79 ? 6.059 12.862 -6.681 1.00 84.44 79 VAL A N 1
ATOM 644 C CA . VAL A 1 79 ? 7.230 12.084 -7.104 1.00 84.44 79 VAL A CA 1
ATOM 645 C C . VAL A 1 79 ? 7.342 12.037 -8.633 1.00 84.44 79 VAL A C 1
ATOM 647 O O . VAL A 1 79 ? 8.435 12.202 -9.153 1.00 84.44 79 VAL A O 1
ATOM 650 N N . GLU A 1 80 ? 6.239 11.874 -9.368 1.00 84.06 80 GLU A N 1
ATOM 651 C CA . GLU A 1 80 ? 6.241 11.902 -10.843 1.00 84.06 80 GLU A CA 1
ATOM 652 C C . GLU A 1 80 ? 6.605 13.273 -11.429 1.00 84.06 80 GLU A C 1
ATOM 654 O O . GLU A 1 80 ? 7.108 13.328 -12.543 1.00 84.06 80 GLU A O 1
ATOM 659 N N . ALA A 1 81 ? 6.352 14.371 -10.712 1.00 83.38 81 ALA A N 1
ATOM 660 C CA . ALA A 1 81 ? 6.669 15.723 -11.169 1.00 83.38 81 ALA A CA 1
ATOM 661 C C . ALA A 1 81 ? 8.155 16.084 -11.018 1.00 83.38 81 ALA A C 1
ATOM 663 O O . ALA A 1 81 ? 8.592 17.097 -11.560 1.00 83.38 81 ALA A O 1
ATOM 664 N N . LEU A 1 82 ? 8.930 15.286 -10.279 1.00 79.88 82 LEU A N 1
ATOM 665 C CA . LEU A 1 82 ? 10.346 15.556 -10.080 1.00 79.88 82 LEU A CA 1
ATOM 666 C C . LEU A 1 82 ? 11.136 15.198 -11.354 1.00 79.88 82 LEU A C 1
ATOM 668 O O . LEU A 1 82 ? 10.987 14.094 -11.885 1.00 79.88 82 LEU A O 1
ATOM 672 N N . PRO A 1 83 ? 11.984 16.102 -11.869 1.00 70.75 83 PRO A N 1
ATOM 673 C CA . PRO A 1 83 ? 12.843 15.789 -13.001 1.00 70.75 83 PRO A CA 1
ATOM 674 C C . PRO A 1 83 ? 13.945 14.812 -12.572 1.00 70.75 83 PRO A C 1
ATOM 676 O O . PRO A 1 83 ? 14.524 14.935 -11.492 1.00 70.75 83 PRO A O 1
ATOM 679 N N . ASP A 1 84 ? 14.250 13.827 -13.419 1.00 66.50 84 ASP A N 1
ATOM 680 C CA . ASP A 1 84 ? 15.432 12.978 -13.232 1.00 66.50 84 ASP A CA 1
ATOM 681 C C . ASP A 1 84 ?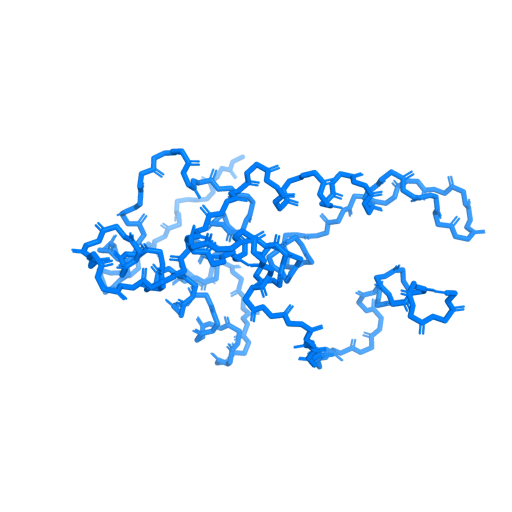 16.722 13.814 -13.372 1.00 66.50 84 ASP A C 1
ATOM 683 O O . ASP A 1 84 ? 16.701 14.923 -13.905 1.00 66.50 84 ASP A O 1
ATOM 687 N N . THR A 1 85 ? 17.882 13.268 -12.995 1.00 59.75 85 THR A N 1
ATOM 688 C CA . THR A 1 85 ? 19.199 13.928 -13.159 1.00 59.75 85 THR A CA 1
ATOM 689 C C . THR A 1 85 ? 19.494 14.316 -14.621 1.00 59.75 85 THR A C 1
ATOM 691 O O . THR A 1 85 ? 20.387 15.109 -14.891 1.00 59.75 85 THR A O 1
ATOM 694 N N . LYS A 1 86 ? 18.731 13.763 -15.574 1.00 61.66 86 LYS A N 1
ATOM 695 C CA . LYS A 1 86 ? 18.787 14.051 -17.014 1.00 61.66 86 LYS A CA 1
ATOM 696 C C . LYS A 1 86 ? 17.652 14.958 -17.524 1.00 61.66 86 LYS A C 1
ATOM 698 O O . LYS A 1 86 ? 17.485 15.072 -18.730 1.00 61.66 86 LYS A O 1
ATOM 703 N N . GLY A 1 87 ? 16.835 15.534 -16.641 1.00 62.25 87 GLY A N 1
ATOM 704 C CA . GLY A 1 87 ? 15.728 16.435 -16.996 1.00 62.25 87 GLY A CA 1
ATOM 705 C C . GLY A 1 87 ? 14.458 15.753 -17.522 1.00 62.25 87 GLY A C 1
ATOM 706 O O . GLY A 1 87 ? 13.485 16.436 -17.825 1.00 62.25 87 GLY A O 1
ATOM 707 N N . ASN A 1 88 ? 14.427 14.420 -17.606 1.00 66.81 88 ASN A N 1
ATOM 708 C CA . ASN A 1 88 ? 13.262 13.685 -18.098 1.00 66.81 88 ASN A CA 1
ATOM 709 C C . ASN A 1 88 ? 12.252 13.405 -16.981 1.00 66.81 88 ASN A C 1
ATOM 711 O O . ASN A 1 88 ? 12.618 12.977 -15.883 1.00 66.81 88 ASN A O 1
ATOM 715 N N . ILE A 1 89 ? 10.971 13.589 -17.297 1.00 65.38 89 ILE A N 1
ATOM 716 C CA . ILE A 1 89 ? 9.849 13.248 -16.422 1.00 65.38 89 ILE A CA 1
ATOM 717 C C . ILE A 1 89 ? 9.548 11.758 -16.601 1.00 65.38 89 ILE A C 1
ATOM 719 O O . ILE A 1 89 ? 8.984 11.335 -17.612 1.00 65.38 89 ILE A O 1
ATOM 723 N N . ASN A 1 90 ? 9.933 10.947 -15.618 1.00 69.06 90 ASN A N 1
ATOM 724 C CA . ASN A 1 90 ? 9.707 9.507 -15.654 1.00 69.06 90 ASN A CA 1
ATOM 725 C C . ASN A 1 90 ? 8.389 9.156 -14.956 1.00 69.06 90 ASN A C 1
ATOM 727 O O . ASN A 1 90 ? 8.222 9.377 -13.756 1.00 69.06 90 ASN A O 1
ATOM 731 N N . LYS A 1 91 ? 7.456 8.542 -15.694 1.00 77.94 91 LYS A N 1
ATOM 732 C CA . LYS A 1 91 ? 6.245 7.966 -15.093 1.00 77.94 91 LYS A CA 1
ATOM 733 C C . LYS A 1 91 ? 6.624 6.790 -14.194 1.00 77.94 91 LYS A C 1
ATOM 735 O O . LYS A 1 91 ? 7.378 5.907 -14.604 1.00 77.94 91 LYS A O 1
ATOM 740 N N . LEU A 1 92 ? 6.066 6.755 -12.985 1.00 82.94 92 LEU A N 1
ATOM 741 C CA . LEU A 1 92 ? 6.326 5.673 -12.039 1.00 82.94 92 LEU A CA 1
ATOM 742 C C . LEU A 1 92 ? 5.643 4.378 -12.494 1.00 82.94 92 LEU A C 1
ATOM 744 O O . LEU A 1 92 ? 4.491 4.380 -12.938 1.00 82.94 92 LEU A O 1
ATOM 748 N N . GLY A 1 93 ? 6.331 3.251 -12.313 1.00 86.56 93 GLY A N 1
ATOM 749 C CA . GLY A 1 93 ? 5.741 1.929 -12.519 1.00 86.56 93 GLY A CA 1
ATOM 750 C C . GLY A 1 93 ? 4.661 1.617 -11.476 1.00 86.56 93 GLY A C 1
ATOM 751 O O . GLY A 1 93 ? 4.699 2.128 -10.355 1.00 86.56 93 GLY A O 1
ATOM 752 N N . LEU A 1 94 ? 3.715 0.728 -11.805 1.00 88.81 94 LEU A N 1
ATOM 753 C CA . LEU A 1 94 ? 2.630 0.345 -10.885 1.00 88.81 94 LEU A CA 1
ATOM 754 C C . LEU A 1 94 ? 3.148 -0.196 -9.542 1.00 88.81 94 LEU A C 1
ATOM 756 O O . LEU A 1 94 ? 2.595 0.139 -8.498 1.00 88.81 94 LEU A O 1
ATOM 760 N N . PHE A 1 95 ? 4.253 -0.949 -9.540 1.00 88.44 95 PHE A N 1
ATOM 761 C CA . PHE A 1 95 ? 4.861 -1.443 -8.300 1.00 88.44 95 PHE A CA 1
ATOM 762 C C . PHE A 1 95 ? 5.395 -0.303 -7.412 1.00 88.44 95 PHE A C 1
ATOM 764 O O . PHE A 1 95 ? 5.266 -0.353 -6.191 1.00 88.44 95 PHE A O 1
ATOM 771 N N . GLN A 1 96 ? 5.962 0.755 -8.008 1.00 88.81 96 GLN A N 1
ATOM 772 C CA . GLN A 1 96 ? 6.462 1.921 -7.269 1.00 88.81 96 GLN A CA 1
ATOM 773 C C . GLN A 1 96 ? 5.295 2.702 -6.668 1.00 88.81 96 GLN A C 1
ATOM 775 O O . GLN A 1 96 ? 5.343 3.084 -5.498 1.00 88.81 96 GLN A O 1
ATOM 780 N N . LYS A 1 97 ? 4.214 2.866 -7.440 1.00 91.38 97 LYS A N 1
ATOM 781 C CA . LYS A 1 97 ? 2.962 3.469 -6.966 1.00 91.38 97 LYS A CA 1
ATOM 782 C C . LYS A 1 97 ? 2.369 2.677 -5.807 1.00 91.38 97 LYS A C 1
ATOM 784 O O . LYS A 1 97 ? 2.005 3.280 -4.803 1.00 91.38 97 LYS A O 1
ATOM 789 N N . PHE A 1 98 ? 2.357 1.347 -5.895 1.00 92.88 98 PHE A N 1
ATOM 790 C CA . PHE A 1 98 ? 1.899 0.471 -4.816 1.00 92.88 98 PHE A CA 1
ATOM 791 C C . PHE A 1 98 ? 2.724 0.629 -3.532 1.00 92.88 98 PHE A C 1
ATOM 793 O O . PHE A 1 98 ? 2.151 0.710 -2.445 1.00 92.88 98 PHE A O 1
ATOM 800 N N . ILE A 1 99 ? 4.054 0.716 -3.633 1.00 91.00 99 ILE A N 1
ATOM 801 C CA . ILE A 1 99 ? 4.927 0.940 -2.470 1.00 91.00 99 ILE A CA 1
ATOM 802 C C . ILE A 1 99 ? 4.618 2.295 -1.823 1.00 91.00 99 ILE A C 1
ATOM 804 O O . ILE A 1 99 ? 4.407 2.365 -0.612 1.00 91.00 99 ILE A O 1
ATOM 808 N N . ILE A 1 100 ? 4.546 3.366 -2.621 1.00 91.00 100 ILE A N 1
ATOM 809 C CA . ILE A 1 100 ? 4.247 4.716 -2.122 1.00 91.00 100 ILE A CA 1
ATOM 810 C C . ILE A 1 100 ? 2.872 4.741 -1.458 1.00 91.00 100 ILE A C 1
ATOM 812 O O . ILE A 1 100 ? 2.741 5.236 -0.342 1.00 91.00 100 ILE A O 1
ATOM 816 N N . ALA A 1 101 ? 1.861 4.170 -2.104 1.00 92.19 101 ALA A N 1
ATOM 817 C CA . ALA A 1 101 ? 0.510 4.083 -1.576 1.00 92.19 101 ALA A CA 1
ATOM 818 C C . ALA A 1 101 ? 0.436 3.251 -0.285 1.00 92.19 101 ALA A C 1
ATOM 820 O O . ALA A 1 101 ? -0.214 3.646 0.680 1.00 92.19 101 ALA A O 1
ATOM 821 N N . SER A 1 102 ? 1.184 2.151 -0.201 1.00 90.94 102 SER A N 1
ATOM 822 C CA . SER A 1 102 ? 1.249 1.319 1.003 1.00 90.94 102 SER A CA 1
ATOM 823 C C . SER A 1 102 ? 1.929 2.012 2.186 1.00 90.94 102 SER A C 1
ATOM 825 O O . SER A 1 102 ? 1.589 1.718 3.327 1.00 90.94 102 SER A O 1
ATOM 827 N N . VAL A 1 103 ? 2.865 2.934 1.948 1.00 90.44 103 VAL A N 1
ATOM 828 C CA . VAL A 1 103 ? 3.551 3.675 3.023 1.00 90.44 103 VAL A CA 1
ATOM 829 C C . VAL A 1 103 ? 2.824 4.978 3.369 1.00 90.44 103 VAL A C 1
ATOM 831 O O . VAL A 1 103 ? 2.703 5.323 4.540 1.00 90.44 103 VAL A O 1
ATOM 834 N N . ARG A 1 104 ? 2.338 5.710 2.361 1.00 90.00 104 ARG A N 1
ATOM 835 C CA . ARG A 1 104 ? 1.791 7.075 2.485 1.00 90.00 104 ARG A CA 1
ATOM 836 C C . ARG A 1 104 ? 0.274 7.172 2.314 1.00 90.00 104 ARG A C 1
ATOM 838 O O . ARG A 1 104 ? -0.262 8.275 2.356 1.00 90.00 104 ARG A O 1
ATOM 845 N N . GLY A 1 105 ? -0.417 6.056 2.103 1.00 91.62 105 GLY A N 1
ATOM 846 C CA . GLY A 1 105 ? -1.877 6.004 1.987 1.00 91.62 105 GLY A CA 1
ATOM 847 C C . GLY A 1 105 ? -2.604 5.633 3.279 1.00 91.62 105 GLY A C 1
ATOM 848 O O . GLY A 1 105 ? -3.807 5.851 3.362 1.00 91.62 105 GLY A O 1
ATOM 849 N N . TRP A 1 106 ? -1.901 5.114 4.291 1.00 93.06 106 TRP A N 1
ATOM 850 C CA . TRP A 1 106 ? -2.498 4.657 5.551 1.00 93.06 106 TRP A CA 1
ATOM 851 C C . TRP A 1 106 ? -2.352 5.688 6.665 1.00 93.06 106 TRP A C 1
ATOM 853 O O . TRP A 1 106 ? -1.231 6.068 7.014 1.00 93.06 106 TRP A O 1
ATOM 863 N N . PHE A 1 107 ? -3.482 6.081 7.253 1.00 92.06 107 PHE A N 1
ATOM 864 C CA . PHE A 1 107 ? -3.559 7.093 8.306 1.00 92.06 107 PHE A CA 1
ATOM 865 C C . PHE A 1 107 ? -4.306 6.573 9.535 1.00 92.06 107 PHE A C 1
ATOM 867 O O . PHE A 1 107 ? -5.159 5.699 9.398 1.00 92.06 107 PHE A O 1
ATOM 874 N N . THR A 1 108 ? -3.997 7.097 10.720 1.00 90.81 108 THR A N 1
ATOM 875 C CA . THR A 1 108 ? -4.795 6.879 11.936 1.00 90.81 108 THR A CA 1
ATOM 876 C C . THR A 1 108 ? -6.135 7.609 11.837 1.00 90.81 108 THR A C 1
ATOM 878 O O . THR A 1 108 ? -6.201 8.685 11.238 1.00 90.81 108 THR A O 1
ATOM 881 N N . LYS A 1 109 ? -7.211 7.036 12.393 1.00 85.62 109 LYS A N 1
ATOM 882 C CA . LYS A 1 109 ? -8.533 7.686 12.412 1.00 85.62 109 LYS A CA 1
ATOM 883 C C . LYS A 1 109 ? -8.528 8.895 13.354 1.00 85.62 109 LYS A C 1
ATOM 885 O O . LYS A 1 109 ? -8.976 9.960 12.946 1.00 85.62 109 LYS A O 1
ATOM 890 N N . ASP A 1 110 ? -7.937 8.745 14.540 1.00 84.62 110 ASP A N 1
ATOM 891 C CA . ASP A 1 110 ? -8.015 9.753 15.611 1.00 84.62 110 ASP A CA 1
ATOM 892 C C . ASP A 1 110 ? -7.167 11.002 15.342 1.00 84.62 110 ASP A C 1
ATOM 894 O O . ASP A 1 110 ? -7.597 12.132 15.542 1.00 84.62 110 ASP A O 1
ATOM 898 N N . THR A 1 111 ? -5.923 10.794 14.907 1.00 85.62 111 THR A N 1
ATOM 899 C CA . THR A 1 111 ? -4.892 11.846 14.855 1.00 85.62 111 THR A CA 1
ATOM 900 C C . THR A 1 111 ? -4.461 12.211 13.440 1.00 85.62 111 THR A C 1
ATOM 902 O O . THR A 1 111 ? -3.598 13.067 13.259 1.00 85.62 111 THR A O 1
ATOM 905 N N . ASP A 1 112 ? -5.029 11.544 12.433 1.00 87.25 112 ASP A N 1
ATOM 906 C CA . ASP A 1 112 ? -4.711 11.733 11.017 1.00 87.25 112 ASP A CA 1
ATOM 907 C C . ASP A 1 112 ? -3.203 11.666 10.688 1.00 87.25 112 ASP A C 1
ATOM 909 O O . ASP A 1 112 ? -2.706 12.302 9.755 1.00 87.25 112 ASP A O 1
ATOM 913 N N . MET A 1 113 ? -2.455 10.867 11.453 1.00 88.94 113 MET A N 1
ATOM 914 C CA . MET A 1 113 ? -1.022 10.652 11.275 1.00 88.94 113 MET A CA 1
ATOM 915 C C . MET A 1 113 ? -0.755 9.427 10.405 1.00 88.94 113 MET A C 1
ATOM 917 O O . MET A 1 113 ? -1.568 8.511 10.320 1.00 88.94 113 MET A O 1
ATOM 921 N N . LEU A 1 114 ? 0.423 9.366 9.780 1.00 88.69 114 LEU A N 1
ATOM 922 C CA . LEU A 1 114 ? 0.843 8.186 9.021 1.00 88.69 114 LEU A CA 1
ATOM 923 C C . LEU A 1 114 ? 0.942 6.949 9.926 1.00 88.69 114 LEU A C 1
ATOM 925 O O . LEU A 1 114 ? 1.631 6.979 10.947 1.00 88.69 114 LEU A O 1
ATOM 929 N N . ARG A 1 115 ? 0.349 5.830 9.487 1.00 87.06 115 ARG A N 1
ATOM 930 C CA . ARG A 1 115 ? 0.512 4.515 10.138 1.00 87.06 115 ARG A CA 1
ATOM 931 C C . ARG A 1 115 ? 1.980 4.089 10.165 1.00 87.06 115 ARG A C 1
ATOM 933 O O . ARG A 1 115 ? 2.472 3.595 11.175 1.00 87.06 115 ARG A O 1
ATOM 940 N N . PHE A 1 116 ? 2.685 4.286 9.050 1.00 85.25 116 PHE A N 1
ATOM 941 C CA . PHE A 1 116 ? 4.085 3.902 8.897 1.00 85.25 116 PHE A CA 1
ATOM 942 C C . PHE A 1 116 ? 4.992 5.135 8.930 1.00 85.25 116 PHE A C 1
ATOM 944 O O . PHE A 1 116 ? 5.057 5.897 7.967 1.00 85.25 116 PHE A O 1
ATOM 951 N N . LYS A 1 117 ? 5.735 5.309 10.030 1.00 83.31 117 LYS A N 1
ATOM 952 C CA . LYS A 1 117 ? 6.755 6.369 10.160 1.00 83.31 117 LYS A CA 1
ATOM 953 C C . LYS A 1 117 ? 8.085 5.989 9.501 1.00 83.31 117 LYS A C 1
ATOM 955 O O . LYS A 1 117 ? 8.791 6.844 8.976 1.00 83.31 117 LYS A O 1
ATOM 960 N N . LYS A 1 118 ? 8.429 4.699 9.520 1.00 81.94 118 LYS A N 1
ATOM 961 C CA . LYS A 1 118 ? 9.638 4.136 8.905 1.00 81.94 118 LYS A CA 1
ATOM 962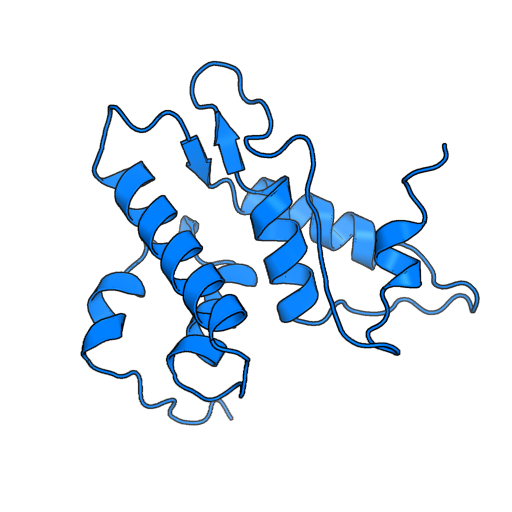 C C . LYS A 1 118 ? 9.236 2.951 8.028 1.00 81.94 118 LYS A C 1
ATOM 964 O O . LYS A 1 118 ? 8.408 2.143 8.438 1.00 81.94 118 LYS A O 1
ATOM 969 N N . ALA A 1 119 ? 9.823 2.853 6.839 1.00 82.62 119 ALA A N 1
ATOM 970 C CA . ALA A 1 119 ? 9.619 1.738 5.920 1.00 82.62 119 ALA A CA 1
ATOM 971 C C . ALA A 1 119 ? 10.976 1.213 5.442 1.00 82.62 119 ALA A C 1
ATOM 973 O O . ALA A 1 119 ? 11.848 1.994 5.057 1.00 82.62 119 ALA A O 1
ATOM 974 N N . PHE A 1 120 ? 11.145 -0.108 5.469 1.00 82.31 120 PHE A N 1
ATOM 975 C CA . PHE A 1 120 ? 12.300 -0.794 4.901 1.00 82.31 120 PHE A CA 1
ATOM 976 C C . PHE A 1 120 ? 11.873 -1.474 3.600 1.00 82.31 120 PHE A C 1
ATOM 978 O O . PHE A 1 120 ? 10.934 -2.266 3.595 1.00 82.31 120 PHE A O 1
ATOM 985 N N . ILE A 1 121 ? 12.527 -1.131 2.487 1.00 82.12 121 ILE A N 1
ATOM 986 C CA . ILE A 1 121 ? 12.154 -1.610 1.151 1.00 82.12 121 ILE A CA 1
ATOM 987 C C . ILE A 1 121 ? 13.369 -2.283 0.509 1.00 82.12 121 ILE A C 1
ATOM 989 O O . ILE A 1 121 ? 14.298 -1.612 0.049 1.00 82.12 121 ILE A O 1
ATOM 993 N N . SER A 1 122 ? 13.340 -3.614 0.437 1.00 78.56 122 SER A N 1
ATOM 994 C CA . SER A 1 122 ? 14.320 -4.402 -0.313 1.00 78.56 122 SER A CA 1
ATOM 995 C C . SER A 1 122 ? 13.819 -4.659 -1.737 1.00 78.56 122 SER A C 1
ATOM 997 O O . SER A 1 122 ? 12.651 -4.955 -1.953 1.00 78.56 122 SER A O 1
ATOM 999 N N . MET A 1 123 ? 14.695 -4.492 -2.727 1.00 76.19 123 MET A N 1
ATOM 1000 C CA . MET A 1 123 ? 14.375 -4.605 -4.160 1.00 76.19 123 MET A CA 1
ATOM 1001 C C . MET A 1 123 ? 15.662 -4.951 -4.943 1.00 76.19 123 MET A C 1
ATOM 1003 O O . MET A 1 123 ? 16.764 -4.676 -4.465 1.00 76.19 123 MET A O 1
ATOM 1007 N N . ALA A 1 124 ? 15.567 -5.495 -6.156 1.00 71.06 124 ALA A N 1
ATOM 1008 C CA . ALA A 1 124 ? 16.745 -5.785 -6.986 1.00 71.06 124 ALA A CA 1
ATOM 1009 C C . ALA A 1 124 ? 17.430 -4.507 -7.541 1.00 71.06 124 ALA A C 1
ATOM 1011 O O . ALA A 1 124 ? 16.841 -3.417 -7.548 1.00 71.06 124 ALA A O 1
ATOM 1012 N N . ARG A 1 125 ? 18.695 -4.610 -7.998 1.00 59.34 125 ARG A N 1
ATOM 1013 C CA . ARG A 1 125 ? 19.413 -3.496 -8.665 1.00 59.34 125 ARG A CA 1
ATOM 1014 C C . ARG A 1 125 ? 18.731 -3.112 -9.993 1.00 59.34 125 ARG A C 1
ATOM 1016 O O . ARG A 1 125 ? 18.043 -3.921 -10.599 1.00 59.34 125 ARG A O 1
ATOM 1023 N N . LYS A 1 126 ? 18.948 -1.862 -10.437 1.00 59.16 126 LYS A N 1
ATOM 1024 C CA . LYS A 1 126 ? 18.419 -1.245 -11.682 1.00 59.16 126 LYS A CA 1
ATOM 1025 C C . LYS A 1 126 ? 16.908 -0.932 -11.734 1.00 59.16 126 LYS A C 1
ATOM 1027 O O . LYS A 1 126 ? 16.421 -0.512 -12.771 1.00 59.16 126 LYS A O 1
ATOM 1032 N N . GLN A 1 127 ? 16.187 -1.000 -10.615 1.00 61.59 127 GLN A N 1
ATOM 1033 C CA . GLN A 1 127 ? 14.742 -0.693 -10.541 1.00 61.59 127 GLN A CA 1
ATOM 1034 C C . GLN A 1 127 ? 14.407 0.781 -10.199 1.00 61.59 127 GLN A C 1
ATOM 1036 O O . GLN A 1 127 ? 13.452 1.062 -9.479 1.00 61.59 127 GLN A O 1
ATOM 1041 N N . GLY A 1 128 ? 15.230 1.746 -10.628 1.00 56.34 128 GLY A N 1
ATOM 1042 C CA . GLY A 1 128 ? 14.951 3.180 -10.406 1.00 56.34 128 GLY A CA 1
ATOM 1043 C C . GLY A 1 128 ? 14.997 3.662 -8.944 1.00 56.34 128 GLY A C 1
ATOM 1044 O O . GLY A 1 128 ? 14.550 4.764 -8.645 1.00 56.34 128 GLY A O 1
ATOM 1045 N N . LYS A 1 129 ? 15.560 2.873 -8.013 1.00 57.34 129 LYS A N 1
ATOM 1046 C CA . LYS A 1 129 ? 15.551 3.186 -6.568 1.00 57.34 129 LYS A CA 1
ATOM 1047 C C . LYS A 1 129 ? 16.136 4.551 -6.197 1.00 57.34 129 LYS A C 1
ATOM 1049 O O . LYS A 1 129 ? 15.690 5.137 -5.219 1.00 57.34 129 LYS A O 1
ATOM 1054 N N . ARG A 1 130 ? 17.139 5.033 -6.944 1.00 48.03 130 ARG A N 1
ATOM 1055 C CA . ARG A 1 130 ? 17.841 6.295 -6.642 1.00 48.03 130 ARG A CA 1
ATOM 1056 C C . ARG A 1 130 ? 16.890 7.492 -6.607 1.00 48.03 130 ARG A C 1
ATOM 1058 O O . ARG A 1 130 ? 17.060 8.360 -5.767 1.00 48.03 130 ARG A O 1
ATOM 1065 N N . PHE A 1 131 ? 15.856 7.479 -7.443 1.00 48.84 131 PHE A N 1
ATOM 1066 C CA . PHE A 1 131 ? 14.881 8.559 -7.529 1.00 48.84 131 PHE A CA 1
ATOM 1067 C C . PHE A 1 131 ? 13.936 8.603 -6.314 1.00 48.84 131 PHE A C 1
ATOM 1069 O O . PHE A 1 131 ? 13.675 9.661 -5.757 1.00 48.84 131 PHE A O 1
ATOM 1076 N N . ALA A 1 132 ? 13.492 7.439 -5.826 1.00 44.47 132 ALA A N 1
ATOM 1077 C CA . ALA A 1 132 ? 12.618 7.355 -4.652 1.00 44.47 132 ALA A CA 1
ATOM 1078 C C . ALA A 1 132 ? 13.340 7.620 -3.311 1.00 44.47 132 ALA A C 1
ATOM 1080 O O . ALA A 1 132 ? 12.684 7.936 -2.322 1.00 44.47 132 ALA A O 1
ATOM 1081 N N . TRP A 1 133 ? 14.670 7.466 -3.259 1.00 39.62 133 TRP A N 1
ATOM 1082 C CA . TRP A 1 133 ? 15.469 7.531 -2.024 1.00 39.62 133 TRP A CA 1
ATOM 1083 C C . TRP A 1 133 ? 16.255 8.835 -1.821 1.00 39.62 133 TRP A C 1
ATOM 1085 O O . TRP A 1 133 ? 16.835 9.007 -0.751 1.00 39.62 133 TRP A O 1
ATOM 1095 N N . LEU A 1 134 ? 16.266 9.760 -2.788 1.00 40.69 134 LEU A N 1
ATOM 1096 C CA . LEU A 1 134 ? 17.068 10.990 -2.692 1.00 40.69 134 LEU A CA 1
ATOM 1097 C C . LEU A 1 134 ? 16.607 11.952 -1.571 1.00 40.69 134 LEU A C 1
ATOM 1099 O O . LEU A 1 134 ? 17.366 12.820 -1.166 1.00 40.69 134 LEU A O 1
ATOM 1103 N N . TYR A 1 135 ? 15.417 11.766 -0.992 1.00 41.03 135 TYR A N 1
ATOM 1104 C CA . TYR A 1 135 ? 14.854 12.652 0.042 1.00 41.03 135 TYR A CA 1
ATOM 1105 C C . TYR A 1 135 ? 14.939 12.084 1.470 1.00 41.03 135 TYR A C 1
ATOM 1107 O O . TYR A 1 135 ? 13.983 12.179 2.239 1.00 41.03 135 TYR A O 1
ATOM 1115 N N . ARG A 1 136 ? 16.064 11.453 1.838 1.00 32.25 136 ARG A N 1
ATOM 1116 C CA . ARG A 1 136 ? 16.349 11.061 3.237 1.00 32.25 136 ARG A CA 1
ATOM 1117 C C . ARG A 1 136 ? 17.624 11.686 3.815 1.00 32.25 136 ARG A C 1
ATOM 1119 O O . ARG A 1 136 ? 18.136 11.165 4.796 1.00 32.25 136 ARG A O 1
ATOM 1126 N N . ASN A 1 137 ? 18.113 12.768 3.208 1.00 28.09 137 ASN A N 1
ATOM 1127 C CA . ASN A 1 137 ? 19.211 13.602 3.712 1.00 28.09 137 ASN A CA 1
ATOM 1128 C C . ASN A 1 137 ? 19.026 15.071 3.280 1.00 28.09 137 ASN A C 1
ATOM 1130 O O . ASN A 1 137 ? 19.911 15.642 2.650 1.00 28.09 137 ASN A O 1
ATOM 1134 N N . VAL A 1 138 ? 17.861 15.652 3.579 1.00 33.97 138 VAL A N 1
ATOM 1135 C CA . VAL A 1 138 ? 17.693 17.099 3.800 1.00 33.97 138 VAL A CA 1
ATOM 1136 C C . VAL A 1 138 ? 16.733 17.256 4.968 1.00 33.97 138 VAL A C 1
ATOM 1138 O O . VAL A 1 138 ? 15.723 16.510 4.965 1.00 33.97 138 VAL A O 1
#